Protein AF-A0A1E3QGE5-F1 (afdb_monomer_lite)

Secondary structure (DSSP, 8-state):
---PPPHHHHT-HHHHHHHTT-GGGHHHHTTS-HHHHTT--HHHHHHTT---HHHHHHHHHHHHHHHHH-

Foldseek 3Di:
DPDQDDPVCQQQQCNVCVVVVNNVCCVLDVVDRSVVQLVDDLVNCVVSPVVDPVSSVSSPVSSVVNVVVD

Sequence (70 aa):
PSQLPDDSLLHDIPAWLRSLRLHKYTDNLKDLIWEDLVQLSEEQLVDRGVSALGARRKMLKVFEVVREAK

InterPro domains:
  IPR001660 Sterile alpha motif domain [PF07647] (10-66)
  IPR001660 Sterile alpha motif domain [PS50105] (12-69)
  IPR001660 Sterile alpha motif domain [SM00454] (5-69)
  IPR013761 Sterile alpha motif/pointed domain superfamily [G3DSA:1.10.150.50] (1-70)
  IPR013761 Sterile alpha motif/pointed domain superfamily [SSF47769] (6-68)
  IPR050897 SMAUG/VTS1 RNA-binding [PTHR12515] (4-69)

pLDDT: mean 92.09, std 10.31, range [40.31, 97.69]

Organism: NCBI:txid675824

Radius of gyration: 10.98 Å; chains: 1; bounding box: 25×26×26 Å

Structure (mmCIF, N/CA/C/O backbone):
data_AF-A0A1E3QGE5-F1
#
_entry.id   AF-A0A1E3QGE5-F1
#
loop_
_atom_site.group_PDB
_atom_site.id
_atom_site.type_symbol
_atom_site.label_atom_id
_atom_site.label_alt_id
_atom_site.label_comp_id
_atom_site.label_asym_id
_atom_site.label_entity_id
_atom_site.label_seq_id
_atom_site.pdbx_PDB_ins_code
_atom_site.Cartn_x
_atom_site.Cartn_y
_atom_site.Cartn_z
_atom_site.occupancy
_atom_site.B_iso_or_equiv
_atom_site.auth_seq_id
_atom_site.auth_comp_id
_atom_site.auth_asym_id
_atom_site.auth_atom_id
_atom_site.pdbx_PDB_model_num
ATOM 1 N N . PRO A 1 1 ? 11.237 5.243 14.987 1.00 40.31 1 PRO A N 1
ATOM 2 C CA . PRO A 1 1 ? 11.893 5.958 13.870 1.00 40.31 1 PRO A CA 1
ATOM 3 C C . PRO A 1 1 ? 11.129 5.694 12.566 1.00 40.31 1 PRO A C 1
ATOM 5 O O . PRO A 1 1 ? 11.378 4.725 11.856 1.00 40.31 1 PRO A O 1
ATOM 8 N N . SER A 1 2 ? 10.101 6.512 12.358 1.00 52.97 2 SER A N 1
ATOM 9 C CA . SER A 1 2 ? 9.259 6.596 11.166 1.00 52.97 2 SER A CA 1
ATOM 10 C C . SER A 1 2 ? 10.065 7.221 10.033 1.00 52.97 2 SER A C 1
ATOM 12 O O 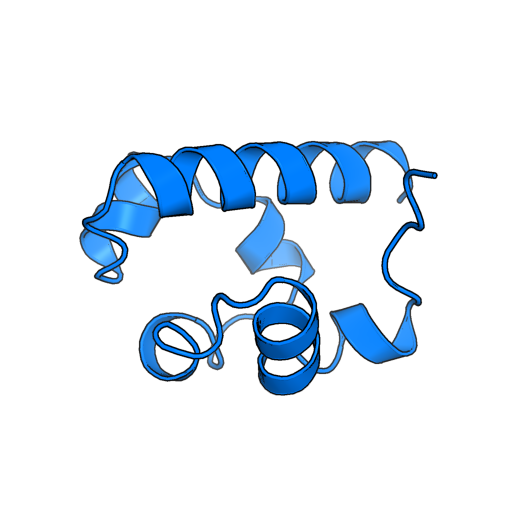. SER A 1 2 ? 10.008 8.426 9.813 1.00 52.97 2 SER A O 1
ATOM 14 N N . GLN A 1 3 ? 10.894 6.414 9.379 1.00 61.59 3 GLN A N 1
ATOM 15 C CA . GLN A 1 3 ? 11.620 6.875 8.208 1.00 61.59 3 GLN A CA 1
ATOM 16 C C . GLN A 1 3 ? 10.641 6.848 7.036 1.00 61.59 3 GLN A C 1
ATOM 18 O O . GLN A 1 3 ? 10.195 5.777 6.617 1.00 61.59 3 GLN A O 1
ATOM 23 N N . LEU A 1 4 ? 10.237 8.041 6.600 1.00 67.88 4 LEU A N 1
ATOM 24 C CA . LEU A 1 4 ? 9.513 8.238 5.352 1.00 67.88 4 LEU A CA 1
ATOM 25 C C . LEU A 1 4 ? 10.289 7.544 4.222 1.00 67.88 4 LEU A C 1
ATOM 27 O O . LEU A 1 4 ? 11.521 7.596 4.231 1.00 67.88 4 LEU A O 1
ATOM 31 N N . PRO A 1 5 ? 9.610 6.853 3.294 1.00 71.62 5 PRO A N 1
ATOM 32 C CA . PRO A 1 5 ? 10.283 6.317 2.122 1.00 71.62 5 PRO A CA 1
ATOM 33 C C . PRO A 1 5 ? 10.905 7.471 1.329 1.00 71.62 5 PRO A C 1
ATOM 35 O O . PRO A 1 5 ? 10.240 8.474 1.076 1.00 71.62 5 PRO A O 1
ATOM 38 N N . ASP A 1 6 ? 12.178 7.321 0.962 1.00 80.00 6 ASP A N 1
ATOM 39 C CA . ASP A 1 6 ? 12.863 8.262 0.077 1.00 80.00 6 ASP A CA 1
ATOM 40 C 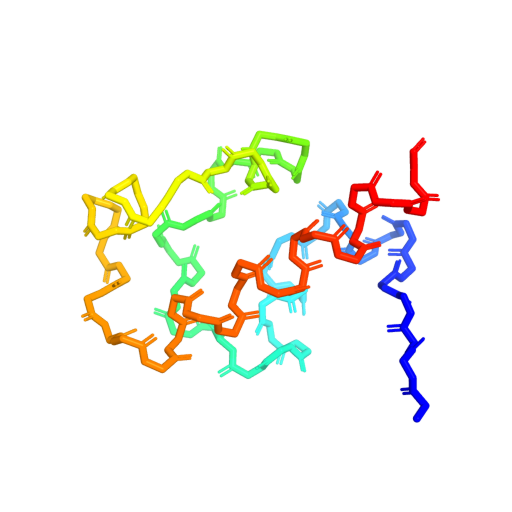C . ASP A 1 6 ? 12.111 8.356 -1.265 1.00 80.00 6 ASP A C 1
ATOM 42 O O . ASP A 1 6 ? 11.526 7.370 -1.718 1.00 80.00 6 ASP A O 1
ATOM 46 N N . ASP A 1 7 ? 12.144 9.510 -1.936 1.00 83.06 7 ASP A N 1
ATOM 47 C CA . ASP A 1 7 ? 11.410 9.726 -3.197 1.00 83.06 7 ASP A CA 1
ATOM 48 C C . ASP A 1 7 ? 11.756 8.676 -4.259 1.00 83.06 7 ASP A C 1
ATOM 50 O O . ASP A 1 7 ? 10.878 8.159 -4.946 1.00 83.06 7 ASP A O 1
ATOM 54 N N . SER A 1 8 ? 13.028 8.279 -4.336 1.00 85.50 8 SER A N 1
ATOM 55 C CA . SER A 1 8 ? 13.482 7.212 -5.233 1.00 85.50 8 SER A CA 1
ATOM 56 C C . SER A 1 8 ? 12.836 5.858 -4.932 1.00 85.50 8 SER A C 1
ATOM 58 O O . SER A 1 8 ? 12.609 5.074 -5.849 1.00 85.50 8 SER A O 1
ATOM 60 N N . LEU A 1 9 ? 12.515 5.588 -3.664 1.00 89.75 9 LEU A N 1
ATOM 61 C CA . LEU A 1 9 ? 11.850 4.363 -3.240 1.00 89.75 9 LEU A CA 1
ATOM 62 C C . LEU A 1 9 ? 10.362 4.388 -3.601 1.00 89.75 9 LEU A C 1
ATOM 64 O O . LEU A 1 9 ? 9.835 3.354 -3.992 1.00 89.75 9 LEU A O 1
ATOM 68 N N . LEU A 1 10 ? 9.693 5.542 -3.509 1.00 91.69 10 LEU A N 1
ATOM 69 C CA . LEU A 1 10 ? 8.289 5.678 -3.916 1.00 91.69 10 LEU A CA 1
ATOM 70 C C . LEU A 1 10 ? 8.105 5.388 -5.410 1.00 91.69 10 LEU A C 1
ATOM 72 O O . LEU A 1 10 ? 7.172 4.686 -5.780 1.00 91.69 10 LEU A O 1
ATOM 76 N N . HIS A 1 11 ? 9.029 5.830 -6.262 1.00 93.69 11 HIS A N 1
ATOM 77 C CA . HIS A 1 11 ? 8.972 5.526 -7.696 1.00 93.69 11 HIS A CA 1
ATOM 78 C C . HIS A 1 11 ? 9.317 4.060 -8.050 1.00 93.69 11 HIS A C 1
ATOM 80 O O . HIS A 1 11 ? 9.057 3.638 -9.176 1.00 93.69 11 HIS A O 1
ATOM 86 N N . ASP A 1 12 ? 9.844 3.263 -7.110 1.00 95.00 12 ASP A N 1
ATOM 87 C CA . ASP A 1 12 ? 10.117 1.826 -7.271 1.00 95.00 12 ASP A CA 1
ATOM 88 C C . ASP A 1 12 ? 9.208 0.995 -6.345 1.00 95.00 12 ASP A C 1
ATOM 90 O O . ASP A 1 12 ? 9.597 0.555 -5.257 1.00 95.00 12 ASP A O 1
ATOM 94 N N . ILE A 1 13 ? 7.967 0.756 -6.790 1.00 95.19 13 ILE A N 1
ATOM 95 C CA . ILE A 1 13 ? 6.957 -0.008 -6.035 1.00 95.19 13 ILE A CA 1
ATOM 96 C C . ILE A 1 13 ? 7.472 -1.386 -5.571 1.00 95.19 13 ILE A C 1
ATOM 98 O O . ILE A 1 13 ? 7.287 -1.719 -4.392 1.00 95.19 13 ILE A O 1
ATOM 102 N N . PRO A 1 14 ? 8.138 -2.208 -6.413 1.00 96.00 14 PRO A N 1
A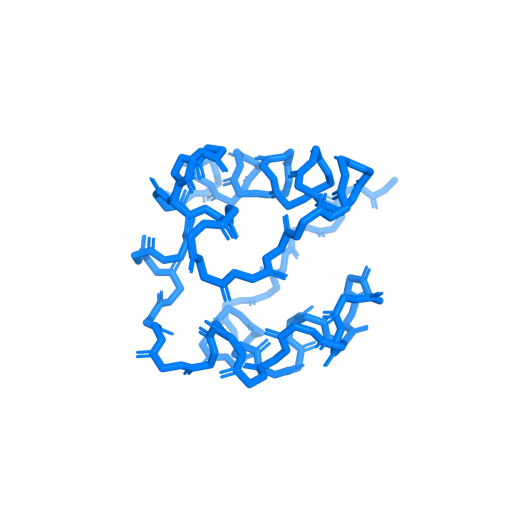TOM 103 C CA . PRO A 1 14 ? 8.754 -3.453 -5.958 1.00 96.00 14 PRO A CA 1
ATOM 104 C C . PRO A 1 14 ? 9.734 -3.280 -4.789 1.00 96.00 14 PRO A C 1
ATOM 106 O O . PRO A 1 14 ? 9.671 -4.052 -3.819 1.00 96.00 14 PRO A O 1
ATOM 109 N N . ALA A 1 15 ? 10.633 -2.294 -4.855 1.00 95.38 15 ALA A N 1
ATOM 110 C CA . ALA A 1 15 ? 11.587 -2.020 -3.783 1.00 95.38 15 ALA A CA 1
ATOM 111 C C . ALA A 1 15 ? 10.892 -1.487 -2.522 1.00 95.38 15 ALA A C 1
ATOM 113 O O . ALA A 1 15 ? 11.205 -1.939 -1.412 1.00 95.38 15 ALA A O 1
ATOM 114 N N . TRP A 1 16 ? 9.897 -0.612 -2.677 1.00 94.62 16 TRP A N 1
ATOM 115 C CA . TRP A 1 16 ? 9.111 -0.082 -1.567 1.00 94.62 16 TRP A CA 1
ATOM 116 C C . TRP A 1 16 ? 8.358 -1.183 -0.818 1.00 94.62 16 TRP A C 1
ATOM 118 O O . TRP A 1 16 ? 8.480 -1.327 0.400 1.00 94.62 16 TRP A O 1
ATOM 128 N N . LEU A 1 17 ? 7.653 -2.060 -1.533 1.00 95.50 17 LEU A N 1
ATOM 129 C CA . LEU A 1 17 ? 6.966 -3.193 -0.913 1.00 95.50 17 LEU A CA 1
ATOM 130 C C . LEU A 1 17 ? 7.952 -4.165 -0.254 1.00 95.50 17 LEU A C 1
ATOM 132 O O . LEU A 1 17 ? 7.633 -4.758 0.783 1.00 95.50 17 LEU A O 1
ATOM 136 N N . ARG A 1 18 ? 9.167 -4.320 -0.791 1.00 95.12 18 ARG A N 1
ATOM 137 C CA . ARG A 1 18 ? 10.219 -5.121 -0.150 1.00 95.12 18 ARG A CA 1
ATOM 138 C C . ARG A 1 18 ? 10.664 -4.519 1.183 1.00 95.12 18 ARG A C 1
ATOM 140 O O . ARG A 1 18 ? 10.747 -5.281 2.150 1.00 95.12 18 ARG A O 1
ATOM 147 N N . SER A 1 19 ? 10.851 -3.199 1.277 1.00 93.25 19 SER A N 1
ATOM 148 C CA . SER A 1 19 ? 11.213 -2.526 2.538 1.00 93.25 19 SER A CA 1
ATOM 149 C C . SER A 1 19 ? 10.125 -2.689 3.611 1.00 93.25 19 SER A C 1
ATOM 151 O O . SER A 1 19 ? 10.419 -2.934 4.784 1.00 93.25 19 SER A O 1
ATOM 153 N N . LEU A 1 20 ? 8.855 -2.700 3.196 1.00 93.44 20 LEU A N 1
ATOM 154 C CA . LEU A 1 20 ? 7.708 -2.940 4.073 1.00 93.44 20 LEU A CA 1
ATOM 155 C C . LEU A 1 20 ? 7.475 -4.424 4.407 1.00 93.44 20 LEU A C 1
ATOM 157 O O . LEU A 1 20 ? 6.593 -4.733 5.217 1.00 93.44 20 LEU A O 1
ATOM 161 N N . ARG A 1 21 ? 8.252 -5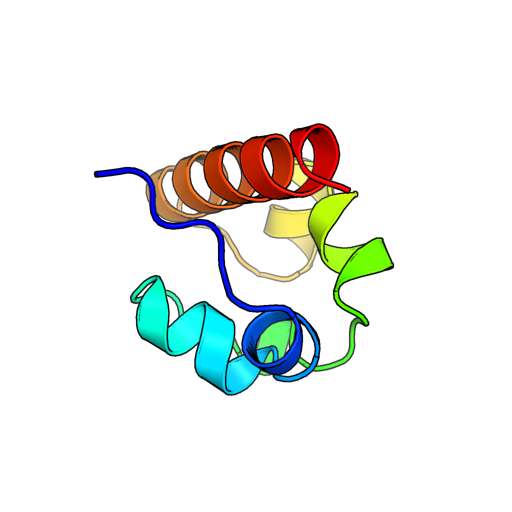.350 3.826 1.00 95.12 21 ARG A N 1
ATOM 162 C CA . ARG A 1 21 ? 8.028 -6.811 3.880 1.00 95.12 21 ARG A CA 1
ATOM 163 C C . ARG A 1 21 ? 6.654 -7.234 3.336 1.00 95.12 21 ARG A C 1
ATOM 165 O O . ARG A 1 21 ? 6.036 -8.172 3.829 1.00 95.12 21 ARG A O 1
ATOM 172 N N . LEU A 1 22 ? 6.188 -6.527 2.314 1.00 96.31 22 LEU A N 1
ATOM 173 C CA . LEU A 1 22 ? 4.929 -6.737 1.597 1.00 96.31 22 LEU A CA 1
ATOM 174 C C . LEU A 1 22 ? 5.150 -7.162 0.134 1.00 96.31 22 LEU A C 1
ATOM 176 O O . LEU A 1 22 ? 4.193 -7.230 -0.626 1.00 96.31 22 LEU A O 1
ATOM 180 N N . HIS A 1 23 ? 6.383 -7.509 -0.252 1.00 95.75 23 HIS A N 1
ATOM 181 C CA . HIS A 1 23 ? 6.776 -7.897 -1.618 1.00 95.75 23 HIS A CA 1
ATOM 182 C C . HIS A 1 23 ? 6.015 -9.099 -2.206 1.00 95.75 23 HIS A C 1
ATOM 184 O O . HIS A 1 23 ? 6.062 -9.327 -3.407 1.00 95.75 23 HIS A O 1
ATOM 190 N N . LYS A 1 24 ? 5.266 -9.855 -1.395 1.00 96.88 24 LYS A N 1
ATOM 191 C CA . LYS A 1 24 ? 4.318 -10.855 -1.911 1.00 96.88 24 LYS A CA 1
ATOM 192 C C . LYS A 1 24 ? 3.147 -10.248 -2.702 1.00 96.88 24 LYS A C 1
ATOM 194 O O . LYS A 1 24 ? 2.466 -10.988 -3.393 1.00 96.88 24 LYS A O 1
ATOM 199 N N . TYR A 1 25 ? 2.888 -8.946 -2.550 1.00 97.50 25 TYR A N 1
ATOM 200 C CA . TYR A 1 25 ? 1.840 -8.204 -3.259 1.00 97.50 25 TYR A CA 1
ATOM 201 C C . TYR A 1 25 ? 2.406 -7.347 -4.396 1.00 97.50 25 TYR A C 1
ATOM 203 O O . TYR A 1 25 ? 1.696 -6.504 -4.933 1.00 97.50 25 TYR A O 1
ATOM 211 N N . THR A 1 26 ? 3.684 -7.519 -4.753 1.00 96.38 26 THR A N 1
ATOM 212 C CA . THR A 1 26 ? 4.300 -6.735 -5.826 1.00 96.38 26 THR A CA 1
ATOM 213 C C . THR A 1 26 ? 3.557 -6.932 -7.141 1.00 96.38 26 THR A C 1
ATOM 215 O O . THR A 1 26 ? 3.188 -5.946 -7.759 1.00 96.38 26 THR A O 1
ATOM 218 N N . ASP A 1 27 ? 3.237 -8.165 -7.537 1.00 97.00 27 ASP A N 1
ATOM 219 C CA . ASP A 1 27 ? 2.499 -8.405 -8.786 1.00 97.00 27 ASP A CA 1
ATOM 220 C C . ASP A 1 27 ? 1.076 -7.829 -8.782 1.00 97.00 27 ASP A C 1
ATOM 222 O O . ASP A 1 27 ? 0.532 -7.547 -9.840 1.00 97.00 27 ASP A O 1
ATOM 226 N N . ASN A 1 28 ? 0.496 -7.602 -7.603 1.00 96.69 28 ASN A N 1
ATOM 227 C CA . ASN A 1 28 ? -0.839 -7.031 -7.432 1.00 96.69 28 ASN A CA 1
ATOM 228 C C . ASN A 1 28 ? -0.859 -5.497 -7.554 1.00 96.69 28 ASN A C 1
ATOM 230 O O . ASN A 1 28 ? -1.920 -4.916 -7.777 1.00 96.69 28 ASN A O 1
ATOM 234 N N . LEU A 1 29 ? 0.281 -4.839 -7.306 1.00 96.19 29 LEU A N 1
ATOM 235 C CA . LEU A 1 29 ? 0.357 -3.390 -7.074 1.00 96.19 29 LEU A CA 1
ATOM 236 C C . LEU A 1 29 ? 1.395 -2.673 -7.951 1.00 96.19 29 LEU A C 1
ATOM 238 O O . LEU A 1 29 ? 1.337 -1.453 -8.049 1.00 96.19 29 LEU A O 1
ATOM 242 N N . LYS A 1 30 ? 2.335 -3.396 -8.578 1.00 93.38 30 LYS A N 1
ATOM 243 C CA . LYS A 1 30 ? 3.453 -2.825 -9.358 1.00 93.38 30 LYS A CA 1
ATOM 244 C C . LYS A 1 30 ? 3.024 -2.010 -10.577 1.00 93.38 30 LYS A C 1
ATOM 246 O O . LYS A 1 30 ? 3.814 -1.207 -11.051 1.00 93.38 30 LYS A O 1
ATOM 251 N N . ASP A 1 31 ? 1.810 -2.235 -11.077 1.00 94.50 31 ASP A N 1
ATOM 252 C CA . ASP A 1 31 ? 1.283 -1.545 -12.259 1.00 94.50 31 ASP A CA 1
ATOM 253 C C . ASP A 1 31 ? 0.705 -0.159 -11.920 1.00 94.50 31 ASP A C 1
ATOM 255 O O . ASP A 1 31 ? 0.275 0.570 -12.811 1.00 94.50 31 ASP A O 1
ATOM 259 N N . LEU A 1 32 ? 0.678 0.212 -10.636 1.00 95.56 32 LEU A N 1
ATOM 260 C CA . LEU A 1 32 ? 0.263 1.533 -10.176 1.00 95.56 32 LEU A CA 1
ATOM 261 C C . LEU A 1 32 ? 1.474 2.443 -9.991 1.00 95.56 32 LEU A C 1
ATOM 263 O O . LEU A 1 32 ? 2.525 2.010 -9.518 1.00 95.56 32 LEU A O 1
ATOM 267 N N . ILE A 1 33 ? 1.287 3.730 -10.274 1.00 95.50 33 ILE A N 1
ATOM 268 C CA . ILE A 1 33 ? 2.184 4.765 -9.759 1.00 95.50 33 ILE A CA 1
ATOM 269 C C . ILE A 1 33 ? 1.923 4.968 -8.263 1.00 95.50 33 ILE A C 1
ATOM 271 O O . ILE A 1 33 ? 0.842 4.647 -7.755 1.00 95.50 33 ILE A O 1
ATOM 275 N N . TRP A 1 34 ? 2.917 5.470 -7.533 1.00 95.00 34 TRP A N 1
ATOM 276 C CA . TRP A 1 34 ? 2.816 5.562 -6.077 1.00 95.00 34 TRP A CA 1
ATOM 277 C C . TRP A 1 34 ? 1.724 6.536 -5.638 1.00 95.00 34 TRP A C 1
ATOM 279 O O . TRP A 1 34 ? 1.073 6.276 -4.629 1.00 95.00 34 TRP A O 1
ATOM 289 N N . GLU A 1 35 ? 1.487 7.595 -6.415 1.00 95.75 35 GLU A N 1
ATOM 290 C CA . GLU A 1 35 ? 0.443 8.591 -6.190 1.00 95.75 35 GLU A CA 1
ATOM 291 C C . GLU A 1 35 ? -0.943 7.939 -6.171 1.00 95.75 35 GLU A C 1
ATOM 293 O O . GLU A 1 35 ? -1.724 8.196 -5.260 1.00 95.75 35 GLU A O 1
ATOM 298 N N . ASP A 1 36 ? -1.225 7.032 -7.109 1.00 96.69 36 ASP A N 1
ATOM 299 C CA . ASP A 1 36 ? -2.484 6.280 -7.148 1.00 96.69 36 ASP A CA 1
ATOM 300 C C . ASP A 1 36 ? -2.525 5.198 -6.064 1.00 96.69 36 ASP A C 1
ATOM 302 O O . ASP A 1 36 ? -3.561 4.957 -5.437 1.00 96.69 36 ASP A O 1
ATOM 306 N N . LEU A 1 37 ? -1.386 4.546 -5.811 1.00 96.31 37 LEU A N 1
ATOM 307 C CA . LEU A 1 37 ? -1.278 3.482 -4.818 1.00 96.31 37 LEU A CA 1
ATOM 308 C C . LEU A 1 37 ? -1.591 3.991 -3.406 1.00 96.31 37 LEU A C 1
ATOM 310 O O . LEU A 1 37 ? -2.310 3.323 -2.660 1.00 96.31 37 LEU A O 1
ATOM 314 N N . VAL A 1 38 ? -1.100 5.178 -3.037 1.00 96.31 38 VAL A N 1
ATOM 315 C CA . VAL A 1 38 ? -1.389 5.760 -1.719 1.00 96.31 38 VAL A CA 1
ATOM 316 C C . VAL A 1 38 ? -2.832 6.232 -1.580 1.00 96.31 38 VAL A C 1
ATOM 318 O O . VAL A 1 38 ? -3.260 6.460 -0.455 1.00 96.31 38 VAL A O 1
ATOM 321 N N . GLN A 1 39 ? -3.607 6.363 -2.658 1.00 97.31 39 GLN A N 1
ATOM 322 C CA . GLN A 1 39 ? -5.027 6.734 -2.585 1.00 97.31 39 GLN A CA 1
ATOM 323 C C . GLN A 1 39 ? -5.963 5.526 -2.451 1.00 97.31 39 GLN A C 1
ATOM 325 O O . GLN A 1 39 ? -7.169 5.709 -2.291 1.00 97.31 39 GLN A O 1
ATOM 330 N N . LEU A 1 40 ? -5.437 4.295 -2.485 1.00 97.44 40 LEU A N 1
ATOM 331 C CA . LEU A 1 40 ? -6.279 3.104 -2.426 1.00 97.44 40 LEU A CA 1
ATOM 332 C C . LEU A 1 40 ? -7.056 2.981 -1.106 1.00 97.44 40 LEU A C 1
ATOM 334 O O . LEU A 1 40 ? -6.495 3.120 -0.013 1.00 97.44 40 LEU A O 1
ATOM 338 N N . SER A 1 41 ? -8.339 2.626 -1.223 1.00 97.00 41 SER A N 1
ATOM 339 C CA . SER A 1 41 ? -9.192 2.239 -0.095 1.00 97.00 41 SER A CA 1
ATOM 340 C C . SER A 1 41 ? -8.914 0.808 0.380 1.00 97.00 41 SER A C 1
ATOM 342 O O . SER A 1 41 ? -8.240 0.014 -0.287 1.00 97.00 41 SER A O 1
ATOM 344 N N . GLU A 1 42 ? -9.464 0.446 1.544 1.00 96.88 42 GLU A N 1
ATOM 345 C CA . GLU A 1 42 ? -9.400 -0.936 2.021 1.00 96.88 42 GLU A CA 1
ATOM 346 C C . GLU A 1 42 ? -10.044 -1.913 1.023 1.00 96.88 42 GLU A C 1
ATOM 348 O O . GLU A 1 42 ? -9.456 -2.963 0.755 1.00 96.88 42 GLU A O 1
ATOM 353 N N . GLU A 1 43 ? -11.201 -1.570 0.443 1.00 97.50 43 GLU A N 1
ATOM 354 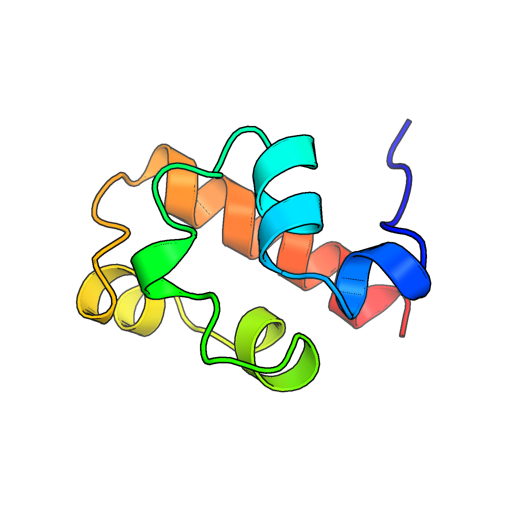C CA . GLU A 1 43 ? -11.885 -2.429 -0.534 1.00 97.50 43 GLU A CA 1
ATOM 355 C C . GLU A 1 43 ? -11.044 -2.602 -1.800 1.00 97.50 43 GLU A C 1
ATOM 357 O O . GLU A 1 43 ? -10.822 -3.721 -2.252 1.00 97.50 43 GLU A O 1
ATOM 362 N N . GLN A 1 44 ? -10.457 -1.517 -2.304 1.00 97.69 44 GLN A N 1
ATOM 363 C CA . GLN A 1 44 ? -9.611 -1.556 -3.496 1.00 97.69 44 GLN A CA 1
ATOM 364 C C . GLN A 1 44 ? -8.335 -2.390 -3.307 1.00 97.69 44 GLN A C 1
ATOM 366 O O . GLN A 1 44 ? -7.822 -2.966 -4.273 1.00 97.69 44 GLN A O 1
ATOM 371 N N . LEU A 1 45 ? -7.806 -2.453 -2.081 1.00 97.69 45 LEU A N 1
ATOM 372 C CA . LEU A 1 45 ? -6.709 -3.353 -1.729 1.00 97.69 45 LEU A CA 1
ATOM 373 C C . LEU A 1 45 ? -7.169 -4.816 -1.725 1.00 97.69 45 LEU A C 1
ATOM 375 O O . LEU A 1 45 ? -6.426 -5.682 -2.191 1.00 97.69 45 LEU A O 1
ATOM 379 N N . VAL A 1 46 ? -8.378 -5.105 -1.231 1.00 97.31 46 VAL A N 1
ATOM 380 C CA . VAL A 1 46 ? -8.965 -6.454 -1.292 1.00 97.31 46 VAL A CA 1
ATOM 381 C C . VAL A 1 46 ? -9.166 -6.892 -2.741 1.00 97.31 46 VAL A C 1
ATOM 383 O O . VAL A 1 46 ? -8.710 -7.981 -3.089 1.00 97.31 46 VAL A O 1
ATOM 386 N N . ASP A 1 47 ? -9.751 -6.037 -3.581 1.00 97.50 47 ASP A N 1
ATOM 387 C CA . ASP A 1 47 ? -10.040 -6.328 -4.993 1.00 97.50 47 ASP A CA 1
ATOM 388 C C . ASP A 1 47 ? -8.771 -6.606 -5.802 1.00 97.50 47 ASP A C 1
ATOM 390 O O . ASP A 1 47 ? -8.756 -7.450 -6.697 1.00 97.50 47 ASP A O 1
ATOM 394 N N . ARG A 1 48 ? -7.664 -5.949 -5.439 1.00 96.38 48 ARG A N 1
ATOM 395 C CA . ARG A 1 48 ? -6.346 -6.214 -6.027 1.00 96.38 48 ARG A CA 1
ATOM 396 C C . ARG A 1 48 ? -5.672 -7.471 -5.483 1.00 96.38 48 ARG A C 1
ATOM 398 O O . ARG A 1 48 ? -4.639 -7.863 -6.009 1.00 96.38 48 ARG A O 1
ATOM 405 N N . GLY A 1 49 ? -6.212 -8.125 -4.455 1.00 96.25 49 GLY A N 1
ATOM 406 C CA . GLY A 1 49 ? -5.697 -9.385 -3.902 1.00 96.25 49 GLY A CA 1
ATOM 407 C C . GLY A 1 49 ? -4.945 -9.263 -2.570 1.00 96.25 49 GLY A C 1
ATOM 408 O O . GLY A 1 49 ? -4.355 -10.239 -2.096 1.00 96.25 49 GLY A O 1
ATOM 409 N N . VAL A 1 50 ? -4.991 -8.106 -1.904 1.00 97.25 50 VAL A N 1
ATOM 410 C CA . VAL A 1 50 ? -4.468 -7.918 -0.539 1.00 97.25 50 VAL A CA 1
ATOM 411 C C . VAL A 1 50 ? -5.525 -8.356 0.491 1.00 97.25 50 VAL A C 1
ATOM 413 O O . VAL A 1 50 ? -6.098 -7.571 1.248 1.00 97.25 50 VAL A O 1
ATOM 416 N N . SER A 1 51 ? -5.798 -9.658 0.547 1.00 94.31 51 SER A N 1
ATOM 417 C CA . SER A 1 51 ? -6.858 -10.233 1.395 1.00 94.31 51 SER A CA 1
ATOM 418 C C . SER A 1 51 ? -6.528 -10.272 2.895 1.00 94.31 51 SER A C 1
ATOM 420 O O . SER A 1 51 ? -7.430 -10.334 3.734 1.00 94.31 51 SER A O 1
ATOM 422 N N . ALA A 1 52 ? -5.250 -10.185 3.272 1.00 97.06 52 ALA A N 1
ATOM 423 C CA . ALA A 1 52 ? -4.835 -10.230 4.671 1.00 97.06 52 ALA A CA 1
ATOM 424 C C . ALA A 1 52 ? -5.080 -8.888 5.388 1.00 97.06 52 ALA A C 1
ATOM 426 O O . ALA A 1 52 ? -4.421 -7.891 5.089 1.00 97.06 52 ALA A O 1
ATOM 427 N N . LEU A 1 53 ? -5.946 -8.888 6.411 1.00 96.62 53 LEU A N 1
ATOM 428 C CA . LEU A 1 53 ? -6.295 -7.696 7.204 1.00 96.62 53 LEU A CA 1
ATOM 429 C C . LEU A 1 53 ? -5.064 -6.964 7.764 1.00 96.62 53 LEU A C 1
ATOM 431 O O . LEU A 1 53 ? -4.973 -5.741 7.690 1.00 96.62 53 LEU A O 1
ATOM 435 N N . GLY A 1 54 ? -4.088 -7.711 8.293 1.00 96.88 54 GLY A N 1
ATOM 436 C CA . GLY A 1 54 ? -2.853 -7.130 8.825 1.00 96.88 54 GLY A CA 1
ATOM 437 C C . GLY A 1 54 ? -2.010 -6.419 7.760 1.00 96.88 54 GLY A C 1
ATOM 438 O O . GLY A 1 54 ? -1.427 -5.375 8.041 1.00 96.88 54 GLY A O 1
ATOM 439 N N . ALA A 1 55 ? -1.985 -6.941 6.528 1.00 97.06 55 ALA A N 1
ATOM 440 C CA . ALA A 1 55 ? -1.281 -6.303 5.419 1.00 97.06 55 ALA A CA 1
ATOM 441 C C . ALA A 1 55 ? -1.980 -5.008 4.994 1.00 97.06 55 ALA A C 1
ATOM 443 O O . ALA A 1 55 ? -1.309 -3.986 4.875 1.00 97.06 55 ALA A O 1
ATOM 444 N N . ARG A 1 56 ? -3.314 -5.025 4.862 1.00 97.19 56 ARG A N 1
ATOM 445 C CA . ARG A 1 56 ? -4.094 -3.827 4.514 1.00 97.19 56 ARG A CA 1
ATOM 446 C C . ARG A 1 56 ? -3.933 -2.715 5.537 1.00 97.19 56 ARG A C 1
ATOM 448 O O . ARG A 1 56 ? -3.558 -1.610 5.173 1.00 97.19 56 ARG A O 1
ATOM 455 N N . ARG A 1 57 ? -4.114 -3.016 6.828 1.00 97.06 57 ARG A N 1
ATOM 456 C CA . ARG A 1 57 ? -3.924 -2.028 7.906 1.00 97.06 57 ARG A CA 1
ATOM 457 C C . ARG A 1 57 ? -2.519 -1.431 7.897 1.00 97.06 57 ARG A C 1
ATOM 459 O O . ARG A 1 57 ? -2.361 -0.235 8.118 1.00 97.06 57 ARG A O 1
ATOM 466 N N . LYS A 1 58 ? -1.499 -2.254 7.624 1.00 95.81 58 LYS A N 1
ATOM 467 C CA . LYS A 1 58 ? -0.118 -1.782 7.496 1.00 95.81 58 LYS A CA 1
ATOM 468 C C . LYS A 1 58 ? 0.059 -0.869 6.280 1.00 95.81 58 LYS A C 1
ATOM 470 O O . LYS A 1 58 ? 0.670 0.181 6.434 1.00 95.81 58 LYS A O 1
ATOM 475 N N . MET A 1 59 ? -0.466 -1.249 5.114 1.00 95.81 59 MET A N 1
ATOM 476 C CA . MET A 1 59 ? -0.414 -0.431 3.897 1.00 95.81 59 MET A CA 1
ATOM 477 C C . MET A 1 59 ? -1.105 0.913 4.106 1.00 95.81 59 MET A C 1
ATOM 479 O O . MET A 1 59 ? -0.457 1.935 3.945 1.00 95.81 59 MET A O 1
ATOM 483 N N . LEU A 1 60 ? -2.356 0.916 4.574 1.00 97.12 60 LEU A N 1
ATOM 484 C CA . LEU A 1 60 ? -3.129 2.140 4.804 1.00 97.12 60 LEU A CA 1
ATOM 485 C C . LEU A 1 60 ? -2.417 3.106 5.757 1.00 97.12 60 LEU A C 1
ATOM 487 O O . LEU A 1 60 ? -2.345 4.296 5.471 1.00 97.12 60 LEU A O 1
ATOM 491 N N . LYS A 1 61 ? -1.817 2.590 6.840 1.00 95.31 61 LYS A N 1
ATOM 492 C CA . LYS A 1 61 ? -1.030 3.410 7.770 1.00 95.31 61 LYS A CA 1
ATOM 493 C C . LYS A 1 61 ? 0.218 4.010 7.118 1.00 95.31 61 LYS A C 1
ATOM 495 O O . LYS A 1 61 ? 0.579 5.140 7.416 1.00 95.31 61 LYS A O 1
ATOM 500 N N . VAL A 1 62 ? 0.900 3.259 6.253 1.00 94.06 62 VAL A N 1
ATOM 501 C CA . VAL A 1 62 ? 2.061 3.782 5.518 1.00 94.06 62 VAL A CA 1
ATOM 502 C C . VAL A 1 62 ? 1.616 4.802 4.468 1.00 94.06 62 VAL A C 1
ATOM 504 O O . VAL A 1 62 ? 2.252 5.840 4.342 1.00 94.06 62 VAL A O 1
ATOM 507 N N . PHE A 1 63 ? 0.525 4.542 3.748 1.00 94.81 63 PHE A N 1
ATOM 508 C CA . PHE A 1 63 ? -0.024 5.454 2.745 1.00 94.81 63 PHE A CA 1
ATOM 509 C C . PHE A 1 63 ? -0.422 6.791 3.363 1.00 94.81 63 PHE A C 1
ATOM 511 O O . PHE A 1 63 ? -0.112 7.832 2.800 1.00 94.81 63 PHE A O 1
ATOM 518 N N . GLU A 1 64 ? -1.038 6.770 4.545 1.00 94.44 64 GLU A N 1
ATOM 519 C CA . GLU A 1 64 ? -1.367 7.978 5.300 1.00 94.44 6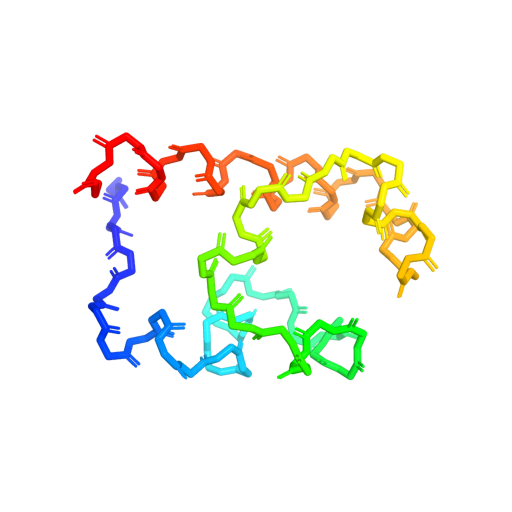4 GLU A CA 1
ATOM 520 C C . GLU A 1 64 ? -0.122 8.811 5.622 1.00 94.44 64 GLU A C 1
ATOM 522 O O . GLU A 1 64 ? -0.081 9.989 5.288 1.00 94.44 64 GLU A O 1
ATOM 527 N N . VAL A 1 65 ? 0.936 8.176 6.135 1.00 92.12 65 VAL A N 1
ATOM 528 C CA . VAL A 1 65 ? 2.214 8.848 6.424 1.00 92.12 65 VAL A CA 1
ATOM 529 C C . VAL A 1 65 ? 2.845 9.459 5.165 1.00 92.12 65 VAL A C 1
ATOM 531 O O . VAL A 1 65 ? 3.418 10.541 5.239 1.00 92.12 65 VAL A O 1
ATOM 534 N N . VAL A 1 66 ? 2.747 8.795 4.007 1.00 92.31 66 VAL A N 1
ATOM 535 C CA . VAL A 1 66 ? 3.258 9.350 2.740 1.00 92.31 66 VAL A CA 1
ATOM 536 C C . VAL A 1 66 ? 2.422 10.547 2.279 1.00 92.31 66 VAL A C 1
ATOM 538 O O . VAL A 1 66 ? 3.003 11.548 1.875 1.00 92.31 66 VAL A O 1
ATOM 541 N N . ARG A 1 67 ? 1.087 10.477 2.381 1.00 92.44 67 ARG A N 1
ATOM 542 C CA . ARG A 1 67 ? 0.177 11.582 2.019 1.00 92.44 67 ARG A CA 1
ATOM 543 C C . ARG A 1 67 ? 0.341 12.810 2.912 1.00 92.44 67 ARG A C 1
ATOM 545 O O . ARG A 1 67 ? 0.126 13.914 2.448 1.00 92.44 67 ARG A O 1
ATOM 552 N N . GLU A 1 68 ? 0.683 12.634 4.186 1.00 90.88 68 GLU A N 1
ATOM 553 C CA . GLU A 1 68 ? 0.935 13.764 5.093 1.00 90.88 68 GLU A CA 1
ATOM 554 C C . GLU A 1 68 ? 2.276 14.459 4.819 1.00 90.88 68 GLU A C 1
ATOM 556 O O . GLU A 1 68 ? 2.454 15.626 5.164 1.00 90.88 68 GLU A O 1
ATOM 561 N N . ALA A 1 69 ? 3.235 13.746 4.225 1.00 87.94 69 ALA A N 1
ATOM 562 C CA . ALA A 1 69 ? 4.585 14.245 3.985 1.00 87.94 69 ALA A CA 1
ATOM 563 C C . ALA A 1 69 ? 4.804 14.836 2.581 1.00 87.94 69 ALA A C 1
ATOM 565 O O . ALA A 1 69 ? 5.895 15.350 2.316 1.00 87.94 69 ALA A O 1
ATOM 566 N N . LYS A 1 70 ? 3.819 14.728 1.685 1.00 82.62 70 LYS A N 1
ATOM 567 C CA . LYS A 1 70 ? 3.882 15.139 0.277 1.00 82.62 70 LYS A CA 1
ATOM 568 C C . LYS A 1 70 ? 2.726 16.066 -0.058 1.00 82.62 70 LYS A C 1
ATOM 570 O O . LYS A 1 70 ? 3.004 17.093 -0.712 1.00 82.62 70 LYS A O 1
#